Protein AF-A0A969WK89-F1 (afdb_monomer_lite)

Structure (mmCIF, N/CA/C/O backbone):
data_AF-A0A969WK89-F1
#
_entry.id   AF-A0A969WK89-F1
#
loop_
_atom_site.group_PDB
_atom_site.id
_atom_site.type_symbol
_atom_site.label_atom_id
_atom_site.label_alt_id
_atom_site.label_comp_id
_atom_site.label_asym_id
_atom_site.label_entity_id
_atom_site.label_seq_id
_atom_site.pdbx_PDB_ins_code
_atom_site.Cartn_x
_atom_site.Cartn_y
_atom_site.Cartn_z
_atom_site.occupancy
_atom_site.B_iso_or_equiv
_atom_site.auth_seq_id
_atom_site.auth_comp_id
_atom_site.auth_asym_id
_atom_site.auth_atom_id
_atom_site.pdbx_PDB_model_num
ATOM 1 N N . MET A 1 1 ? 20.606 -11.365 -19.110 1.00 48.84 1 MET A N 1
ATOM 2 C CA . MET A 1 1 ? 21.614 -10.675 -19.959 1.00 48.84 1 MET A CA 1
ATOM 3 C C . MET A 1 1 ? 21.303 -10.762 -21.457 1.00 48.84 1 MET A C 1
ATOM 5 O O . MET A 1 1 ? 21.343 -9.721 -22.098 1.00 48.84 1 MET A O 1
ATOM 9 N N . LYS A 1 2 ? 20.949 -11.931 -22.025 1.00 47.53 2 LYS A N 1
ATOM 10 C CA . LYS A 1 2 ? 20.562 -12.050 -23.451 1.00 47.53 2 LYS A CA 1
ATOM 11 C C . LYS A 1 2 ? 19.345 -11.192 -23.835 1.00 47.53 2 LYS A C 1
ATOM 13 O O . LYS A 1 2 ? 19.382 -10.550 -24.878 1.00 47.53 2 LYS A O 1
ATOM 18 N N . ASP A 1 3 ? 18.333 -11.098 -22.974 1.00 57.31 3 ASP A N 1
ATOM 19 C CA . ASP A 1 3 ? 17.113 -10.329 -23.280 1.00 57.31 3 ASP A CA 1
ATOM 20 C C . ASP A 1 3 ? 17.363 -8.819 -23.354 1.00 57.31 3 ASP A C 1
ATOM 22 O O . ASP A 1 3 ? 16.823 -8.142 -24.222 1.00 57.31 3 ASP A O 1
ATOM 26 N N . ILE A 1 4 ? 18.266 -8.304 -22.513 1.00 57.91 4 ILE A N 1
ATOM 27 C CA . ILE A 1 4 ? 18.659 -6.887 -22.493 1.00 57.91 4 ILE A CA 1
ATOM 28 C C . ILE A 1 4 ? 19.420 -6.524 -23.773 1.00 57.91 4 ILE A C 1
ATOM 30 O O . ILE A 1 4 ? 19.164 -5.480 -24.366 1.00 57.91 4 ILE A O 1
ATOM 34 N N . LEU A 1 5 ? 20.311 -7.406 -24.242 1.00 58.19 5 LEU A N 1
ATOM 35 C CA . LEU A 1 5 ? 21.062 -7.196 -25.482 1.00 58.19 5 LEU A CA 1
ATOM 36 C C . LEU A 1 5 ? 20.138 -7.170 -26.709 1.00 58.19 5 LEU A C 1
ATOM 38 O O . LEU A 1 5 ? 20.287 -6.312 -27.577 1.00 58.19 5 LEU A O 1
ATOM 42 N N . VAL A 1 6 ? 19.164 -8.083 -26.770 1.00 69.88 6 VAL A N 1
ATOM 43 C CA . VAL A 1 6 ? 18.174 -8.135 -27.859 1.00 69.88 6 VAL A CA 1
ATOM 44 C C . VAL A 1 6 ? 17.260 -6.906 -27.832 1.00 69.88 6 VAL A C 1
ATOM 46 O O . VAL A 1 6 ? 16.946 -6.353 -28.888 1.00 69.88 6 VAL A O 1
ATOM 49 N N . LEU A 1 7 ? 16.860 -6.448 -26.643 1.00 63.06 7 LEU A N 1
ATOM 50 C CA . LEU A 1 7 ? 16.048 -5.242 -26.480 1.00 63.06 7 LEU A CA 1
ATOM 51 C C . LEU A 1 7 ? 16.819 -3.982 -26.904 1.00 63.06 7 LEU A C 1
ATOM 53 O O . LEU A 1 7 ? 16.286 -3.156 -27.644 1.00 63.06 7 LEU A O 1
ATOM 57 N N . PHE A 1 8 ? 18.091 -3.879 -26.511 1.00 64.44 8 PHE A N 1
ATOM 58 C CA . PHE A 1 8 ? 18.986 -2.797 -26.919 1.00 64.44 8 PHE A CA 1
ATOM 59 C C . PHE A 1 8 ? 19.162 -2.756 -28.442 1.00 64.44 8 PHE A C 1
ATOM 61 O O . PHE A 1 8 ? 19.025 -1.694 -29.045 1.00 64.44 8 PHE A O 1
ATOM 68 N N . LEU A 1 9 ? 19.368 -3.912 -29.087 1.00 73.62 9 LEU A N 1
ATOM 69 C CA . LEU A 1 9 ? 19.487 -3.989 -30.546 1.00 73.62 9 LEU A CA 1
ATOM 70 C C . LEU A 1 9 ? 18.224 -3.487 -31.262 1.00 73.62 9 LEU A C 1
ATOM 72 O O . LEU A 1 9 ? 18.328 -2.764 -32.250 1.00 73.62 9 LEU A O 1
ATOM 76 N N . LYS A 1 10 ? 17.032 -3.836 -30.756 1.00 72.31 10 LYS A N 1
ATOM 77 C CA . LYS A 1 10 ? 15.752 -3.370 -31.317 1.00 72.31 10 LYS A CA 1
ATOM 78 C C . LYS A 1 10 ? 15.566 -1.859 -31.153 1.00 72.31 10 LYS A C 1
ATOM 80 O O . LYS A 1 10 ? 15.100 -1.208 -32.084 1.00 72.31 10 LYS A O 1
ATOM 85 N N . LEU A 1 11 ? 15.964 -1.303 -30.007 1.00 67.19 11 LEU A N 1
ATOM 86 C CA . LEU A 1 11 ? 15.931 0.139 -29.733 1.00 67.19 11 LEU A CA 1
ATOM 87 C C . LEU A 1 11 ? 16.876 0.920 -30.653 1.00 67.19 11 LEU A C 1
ATOM 89 O O . LEU A 1 11 ? 16.467 1.915 -31.249 1.00 67.19 11 LEU A O 1
ATOM 93 N N . VAL A 1 12 ? 18.110 0.439 -30.826 1.00 72.94 12 VAL A N 1
ATOM 94 C CA . VAL A 1 12 ? 19.096 1.059 -31.726 1.00 72.94 12 VAL A CA 1
ATOM 95 C C . VAL A 1 12 ? 18.647 0.965 -33.186 1.00 72.94 12 VAL A C 1
ATOM 97 O O . VAL A 1 12 ? 18.733 1.952 -33.916 1.00 72.94 12 VAL A O 1
ATOM 100 N N . ALA A 1 13 ? 18.110 -0.184 -33.609 1.00 74.69 13 ALA A N 1
ATOM 101 C CA . ALA A 1 13 ? 17.568 -0.354 -34.956 1.00 74.69 13 ALA A CA 1
ATOM 102 C C . ALA A 1 13 ? 16.367 0.574 -35.213 1.00 74.69 13 ALA A C 1
ATOM 104 O O . ALA A 1 13 ? 16.309 1.226 -36.254 1.00 74.69 13 ALA A O 1
ATOM 105 N N . GLY A 1 14 ? 15.445 0.693 -34.251 1.00 76.50 14 GLY A N 1
ATOM 106 C CA . GLY A 1 14 ? 14.306 1.611 -34.339 1.00 76.50 14 GLY A CA 1
ATOM 107 C C . GLY A 1 14 ? 14.732 3.079 -34.413 1.00 76.50 14 GLY A C 1
ATOM 108 O O . GLY A 1 14 ? 14.191 3.839 -35.215 1.00 76.50 14 GLY A O 1
ATOM 109 N N . TRP A 1 15 ? 15.749 3.468 -33.639 1.00 73.62 15 TRP A N 1
ATOM 110 C CA . TRP A 1 15 ? 16.320 4.813 -33.697 1.00 73.62 15 TRP A CA 1
ATOM 111 C C . TRP A 1 15 ? 16.970 5.113 -35.053 1.00 73.62 15 TRP A C 1
ATOM 113 O O . TRP A 1 15 ? 16.708 6.167 -35.633 1.00 73.62 15 TRP A O 1
ATOM 123 N N . LEU A 1 16 ? 17.758 4.183 -35.600 1.00 73.69 16 LEU A N 1
ATOM 124 C CA . LEU A 1 16 ? 18.369 4.328 -36.927 1.00 73.69 16 LEU A CA 1
ATOM 125 C C . LEU A 1 16 ? 17.314 4.543 -38.017 1.00 73.69 16 LEU A C 1
ATOM 127 O O . LEU A 1 16 ? 17.444 5.469 -38.816 1.00 73.69 16 LEU A O 1
ATOM 131 N N . VAL A 1 17 ? 16.236 3.753 -38.007 1.00 78.69 17 VAL A N 1
ATOM 132 C CA . VAL A 1 17 ? 15.130 3.903 -38.967 1.00 78.69 17 VAL A CA 1
ATOM 133 C C . VAL A 1 17 ? 14.457 5.269 -38.824 1.00 78.69 17 VAL A C 1
ATOM 135 O O . VAL A 1 17 ? 14.256 5.951 -39.828 1.00 78.69 17 VAL A O 1
ATOM 138 N N . LEU A 1 18 ? 14.162 5.709 -37.596 1.00 72.38 18 LEU A N 1
ATOM 139 C CA . LEU A 1 18 ? 13.546 7.018 -37.355 1.00 72.38 18 LEU A CA 1
ATOM 140 C C . LEU A 1 18 ? 14.438 8.160 -37.865 1.00 72.38 18 LEU A C 1
ATOM 142 O O . LEU A 1 18 ? 13.951 9.101 -38.485 1.00 72.38 18 LEU A O 1
ATOM 146 N N . THR A 1 19 ? 15.748 8.057 -37.645 1.00 69.06 19 THR A N 1
ATOM 147 C CA . THR A 1 19 ? 16.718 9.085 -38.043 1.00 69.06 19 THR A CA 1
ATOM 148 C C . THR A 1 19 ? 16.828 9.178 -39.565 1.00 69.06 19 THR A C 1
ATOM 150 O O . THR A 1 19 ? 16.866 10.281 -40.106 1.00 69.06 19 THR A O 1
ATOM 153 N N . ILE A 1 20 ? 16.789 8.037 -40.263 1.00 72.00 20 ILE A N 1
ATOM 154 C CA . ILE A 1 20 ? 16.762 7.976 -41.732 1.00 72.00 20 ILE A CA 1
ATOM 155 C C . ILE A 1 20 ? 15.463 8.582 -42.279 1.00 72.00 20 ILE A C 1
ATOM 157 O O . ILE A 1 20 ? 15.514 9.395 -43.196 1.00 72.00 20 ILE A O 1
ATOM 161 N N . VAL A 1 21 ? 14.303 8.251 -41.701 1.00 72.81 21 VAL A N 1
ATOM 162 C CA . VAL A 1 21 ? 13.009 8.829 -42.116 1.00 72.81 21 VAL A CA 1
ATOM 163 C C . VAL A 1 21 ? 12.993 10.347 -41.914 1.00 72.81 21 VAL A C 1
ATOM 165 O O . VAL A 1 21 ? 12.569 11.082 -42.803 1.00 72.81 21 VAL A O 1
ATOM 168 N N . PHE A 1 22 ? 13.500 10.833 -40.779 1.00 67.62 22 PHE A N 1
ATOM 169 C CA . PHE A 1 22 ? 13.615 12.269 -40.533 1.00 67.62 22 PHE A CA 1
ATOM 170 C C . PHE A 1 22 ? 14.590 12.948 -41.502 1.00 67.62 22 PHE A C 1
ATOM 172 O O . PHE A 1 22 ? 14.256 14.004 -42.027 1.00 67.62 22 PHE A O 1
ATOM 179 N N . ALA A 1 23 ? 15.750 12.353 -41.790 1.00 67.62 23 ALA A N 1
ATOM 180 C CA . ALA A 1 23 ? 16.684 12.898 -42.777 1.00 67.62 23 ALA A CA 1
ATOM 181 C C . ALA A 1 23 ? 16.030 13.006 -44.167 1.00 67.62 23 ALA A C 1
ATOM 183 O O . ALA A 1 23 ? 16.033 14.080 -44.761 1.00 67.62 23 ALA A O 1
ATOM 184 N N . LEU A 1 24 ? 15.352 11.947 -44.623 1.00 69.19 24 LEU A N 1
ATOM 185 C CA . LEU A 1 24 ? 14.690 11.905 -45.933 1.00 69.19 24 LEU A CA 1
ATOM 186 C C . LEU A 1 24 ? 13.547 12.922 -46.087 1.00 69.19 24 LEU A C 1
ATOM 188 O O . LEU A 1 24 ? 13.320 13.417 -47.188 1.00 69.19 24 LEU A O 1
ATOM 192 N N . ILE A 1 25 ? 12.817 13.230 -45.010 1.00 65.88 25 ILE A N 1
ATOM 193 C CA . ILE A 1 25 ? 11.686 14.173 -45.049 1.00 65.88 25 ILE A CA 1
ATOM 194 C C . ILE A 1 25 ? 12.153 15.622 -44.843 1.00 65.88 25 ILE A C 1
ATOM 196 O O . ILE A 1 25 ? 11.640 16.534 -45.492 1.00 65.88 25 ILE A O 1
ATOM 200 N N . PHE A 1 26 ? 13.109 15.858 -43.940 1.00 57.97 26 PHE A N 1
ATOM 201 C CA . PHE A 1 26 ? 13.457 17.210 -43.493 1.00 57.97 26 PHE A CA 1
ATOM 202 C C . PHE A 1 26 ? 14.657 17.832 -44.217 1.00 57.97 26 PHE A C 1
ATOM 204 O O . PHE A 1 26 ? 14.679 19.060 -44.337 1.00 57.97 26 PHE A O 1
ATOM 211 N N . GLU A 1 27 ? 15.609 17.047 -44.740 1.00 55.00 27 GLU A N 1
ATOM 212 C CA . GLU A 1 27 ? 16.721 17.595 -45.540 1.00 55.00 27 GLU A CA 1
ATOM 213 C C . GLU A 1 27 ? 16.246 18.340 -46.799 1.00 55.00 27 GLU A C 1
ATOM 215 O O . GLU A 1 27 ? 16.686 19.475 -46.997 1.00 55.00 27 GLU A O 1
ATOM 220 N N . PRO A 1 28 ? 15.332 17.797 -47.633 1.00 58.22 28 PRO A N 1
ATOM 221 C CA . PRO A 1 28 ? 14.951 18.484 -48.864 1.00 58.22 28 PRO A CA 1
ATOM 222 C C . PRO A 1 28 ? 13.960 19.637 -48.645 1.00 58.22 28 PRO A C 1
ATOM 224 O O . PRO A 1 28 ? 13.899 20.540 -49.476 1.00 58.22 28 PRO A O 1
ATOM 227 N N . VAL A 1 29 ? 13.180 19.628 -47.556 1.00 58.94 29 VAL A N 1
ATOM 228 C CA . VAL A 1 29 ? 12.044 20.557 -47.378 1.00 58.94 29 VAL A CA 1
ATOM 229 C C . VAL A 1 29 ? 12.367 21.735 -46.456 1.00 58.94 29 VAL A C 1
ATOM 231 O O . VAL A 1 29 ? 11.895 22.841 -46.701 1.00 58.94 29 VAL A O 1
ATOM 234 N N . TRP A 1 30 ? 13.169 21.530 -45.407 1.00 56.44 30 TRP A N 1
ATOM 235 C CA . TRP A 1 30 ? 13.327 22.523 -44.334 1.00 56.44 30 TRP A CA 1
ATOM 236 C C . TRP A 1 30 ? 14.762 23.038 -44.154 1.00 56.44 30 TRP A C 1
ATOM 238 O O . TRP A 1 30 ? 14.983 23.880 -43.286 1.00 56.44 30 TRP A O 1
ATOM 248 N N . GLN A 1 31 ? 15.731 22.552 -44.949 1.00 61.88 31 GLN A N 1
ATOM 249 C CA . GLN A 1 31 ? 17.163 22.895 -44.834 1.00 61.88 31 GLN A CA 1
ATOM 250 C C . GLN A 1 31 ? 17.703 22.766 -43.398 1.00 61.88 31 GLN A C 1
ATOM 252 O O . GLN A 1 31 ? 18.584 23.511 -42.967 1.00 61.88 31 GLN A O 1
ATOM 257 N N . VAL A 1 32 ? 17.154 21.828 -42.623 1.00 60.22 32 VAL A N 1
ATOM 258 C CA . VAL A 1 32 ? 17.585 21.617 -41.243 1.00 60.22 32 VAL A CA 1
ATOM 259 C C . VAL A 1 32 ? 18.981 20.993 -41.283 1.00 60.22 32 VAL A C 1
ATOM 261 O O . VAL A 1 32 ? 19.148 19.938 -41.897 1.00 60.22 32 VAL A O 1
ATOM 264 N N . PRO A 1 33 ? 19.999 21.604 -40.650 1.00 65.00 33 PRO A N 1
ATOM 265 C CA . PRO A 1 33 ? 21.335 21.030 -40.627 1.00 65.00 33 PRO A CA 1
ATOM 266 C C . PRO A 1 33 ? 21.292 19.653 -39.962 1.00 65.00 33 PRO A C 1
ATOM 268 O O . PRO A 1 33 ? 20.691 19.493 -38.899 1.00 65.00 33 PRO A O 1
ATOM 271 N N . VAL A 1 34 ? 21.973 18.673 -40.560 1.00 63.78 34 VAL A N 1
ATOM 272 C CA . VAL A 1 34 ? 21.982 17.255 -40.140 1.00 63.78 34 VAL A CA 1
ATOM 273 C C . VAL A 1 34 ? 22.242 17.086 -38.635 1.00 63.78 34 VAL A C 1
ATOM 275 O O . VAL A 1 34 ? 21.645 16.231 -37.980 1.00 63.78 34 VAL A O 1
ATOM 278 N N . GLY A 1 35 ? 23.068 17.964 -38.053 1.00 61.69 35 GLY A N 1
ATOM 279 C CA . GLY A 1 35 ? 23.333 18.004 -36.613 1.00 61.69 35 GLY A CA 1
ATOM 280 C C . GLY A 1 35 ? 22.093 18.269 -35.746 1.00 61.69 35 GLY A C 1
ATOM 281 O O . GLY A 1 35 ? 21.948 17.652 -34.695 1.00 61.69 35 GLY A O 1
ATOM 282 N N . ALA A 1 36 ? 21.162 19.124 -36.179 1.00 64.69 36 ALA A N 1
ATOM 283 C CA . ALA A 1 36 ? 19.923 19.397 -35.446 1.00 64.69 36 ALA A CA 1
ATOM 284 C C . ALA A 1 36 ? 18.944 18.211 -35.510 1.00 64.69 36 ALA A C 1
ATOM 286 O O . ALA A 1 36 ? 18.321 17.872 -34.502 1.00 64.69 36 ALA A O 1
ATOM 287 N N . THR A 1 37 ? 18.872 17.520 -36.651 1.00 64.56 37 THR A N 1
ATOM 288 C CA . THR A 1 37 ? 18.065 16.300 -36.824 1.00 64.56 37 THR A CA 1
ATOM 289 C C . THR A 1 37 ? 18.563 15.167 -35.921 1.00 64.56 37 THR A C 1
ATOM 291 O O . THR A 1 37 ? 17.769 14.524 -35.230 1.00 64.56 37 THR A O 1
ATOM 294 N N . LEU A 1 38 ? 19.886 14.984 -35.840 1.00 64.94 38 LEU A N 1
ATOM 295 C CA . LEU A 1 38 ? 20.531 14.033 -34.927 1.00 64.94 38 LEU A CA 1
ATOM 296 C C . LEU A 1 38 ? 20.256 14.352 -33.453 1.00 64.94 38 LEU A C 1
ATOM 298 O O . LEU A 1 38 ? 19.990 13.440 -32.671 1.00 64.94 38 LEU A O 1
ATOM 302 N N . LEU A 1 39 ? 20.274 15.631 -33.064 1.00 69.44 39 LEU A N 1
ATOM 303 C CA . LEU A 1 39 ? 19.990 16.045 -31.686 1.00 69.44 39 LEU A CA 1
ATOM 304 C C . LEU A 1 39 ? 18.532 15.783 -31.286 1.00 69.44 39 LEU A C 1
ATOM 306 O O . LEU A 1 39 ? 18.278 15.316 -30.173 1.00 69.44 39 LEU A O 1
ATOM 310 N N . ILE A 1 40 ? 17.572 16.038 -32.181 1.00 69.19 40 ILE A N 1
ATOM 311 C CA . ILE A 1 40 ? 16.147 15.773 -31.921 1.00 69.19 40 ILE A CA 1
ATOM 312 C C . ILE A 1 40 ? 15.900 14.265 -31.810 1.00 69.19 40 ILE A C 1
ATOM 314 O O . ILE A 1 40 ? 15.313 13.812 -30.822 1.00 69.19 40 ILE A O 1
ATOM 318 N N . ALA A 1 41 ? 16.405 13.477 -32.764 1.00 66.50 41 ALA A N 1
ATOM 319 C CA . ALA A 1 41 ? 16.288 12.021 -32.730 1.00 66.50 41 ALA A CA 1
ATOM 320 C C . ALA A 1 41 ? 16.985 11.425 -31.493 1.00 66.50 41 ALA A C 1
ATOM 322 O O . ALA A 1 41 ? 16.443 10.535 -30.836 1.00 66.50 41 ALA A O 1
ATOM 323 N N . GLY A 1 42 ? 18.165 11.939 -31.135 1.00 67.31 42 GLY A N 1
ATOM 324 C CA . GLY A 1 42 ? 18.913 11.538 -29.943 1.00 67.31 42 GLY A CA 1
ATOM 325 C C . GLY A 1 42 ? 18.172 11.850 -28.640 1.00 67.31 42 GLY A C 1
ATOM 326 O O . GLY A 1 42 ? 18.122 11.004 -27.750 1.00 67.31 42 GLY A O 1
ATOM 327 N N . ARG A 1 43 ? 17.520 13.017 -28.534 1.00 69.56 43 ARG A N 1
ATOM 328 C CA . ARG A 1 43 ? 16.711 13.385 -27.357 1.00 69.56 43 ARG A CA 1
ATOM 329 C C . ARG A 1 43 ? 15.492 12.477 -27.186 1.00 69.56 43 ARG A C 1
ATOM 331 O O . ARG A 1 43 ? 15.161 12.117 -26.056 1.00 69.56 43 ARG A O 1
ATOM 338 N N . PHE A 1 44 ? 14.843 12.089 -28.282 1.00 65.56 44 PHE A N 1
A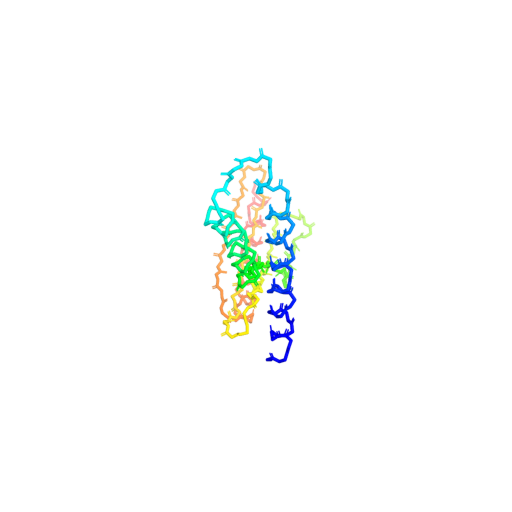TOM 339 C CA . PHE A 1 44 ? 13.731 11.135 -28.245 1.00 65.56 44 PHE A CA 1
ATOM 340 C C . PHE A 1 44 ? 14.187 9.727 -27.851 1.00 65.56 44 PHE A C 1
ATOM 342 O O . PHE A 1 44 ? 13.562 9.115 -26.986 1.00 65.56 44 PHE A O 1
ATOM 349 N N . ALA A 1 45 ? 15.299 9.236 -28.405 1.00 65.19 45 ALA A N 1
ATOM 350 C CA . ALA A 1 45 ? 15.863 7.949 -27.999 1.00 65.19 45 ALA A CA 1
ATOM 351 C C . ALA A 1 45 ? 16.307 7.942 -26.537 1.00 65.19 45 ALA A C 1
ATOM 353 O O . ALA A 1 45 ? 15.996 6.996 -25.822 1.00 65.19 45 ALA A O 1
ATOM 354 N N . LEU A 1 46 ? 16.967 9.002 -26.066 1.00 69.12 46 LEU A N 1
ATOM 355 C CA . LEU A 1 46 ? 17.373 9.115 -24.666 1.00 69.12 46 LEU A CA 1
ATOM 356 C C . LEU A 1 46 ? 16.158 9.089 -23.733 1.00 69.12 46 LEU A C 1
ATOM 358 O O . LEU A 1 46 ? 16.188 8.404 -22.716 1.00 69.12 46 LEU A O 1
ATOM 362 N N . ARG A 1 47 ? 15.075 9.789 -24.090 1.00 65.88 47 ARG A N 1
ATOM 363 C CA . ARG A 1 47 ? 13.827 9.764 -23.318 1.00 65.88 47 ARG A CA 1
ATOM 364 C C . ARG A 1 47 ? 13.208 8.368 -23.271 1.00 65.88 47 ARG A C 1
ATOM 366 O O . ARG A 1 47 ? 12.843 7.927 -22.189 1.00 65.88 47 ARG A O 1
ATOM 373 N N . LEU A 1 48 ? 13.132 7.672 -24.406 1.00 63.06 48 LEU A N 1
ATOM 374 C CA . LEU A 1 48 ? 12.627 6.298 -24.457 1.00 63.06 48 LEU A CA 1
ATOM 375 C C . LEU A 1 48 ? 13.499 5.365 -23.611 1.00 63.06 48 LEU A C 1
ATOM 377 O O . LEU A 1 48 ? 12.979 4.632 -22.780 1.00 63.06 48 LEU A O 1
ATOM 381 N N . VAL A 1 49 ? 14.824 5.436 -23.753 1.00 64.12 49 VAL A N 1
ATOM 382 C CA . VAL A 1 49 ? 15.762 4.638 -22.949 1.00 64.12 49 VAL A CA 1
ATOM 383 C C . VAL A 1 49 ? 15.583 4.923 -21.458 1.00 64.12 49 VAL A C 1
ATOM 385 O O . VAL A 1 49 ? 15.527 3.974 -20.686 1.00 64.12 49 VAL A O 1
ATOM 388 N N . LEU A 1 50 ? 15.433 6.185 -21.045 1.00 63.59 50 LEU A N 1
ATOM 389 C CA . LEU A 1 50 ? 15.182 6.549 -19.646 1.00 63.59 50 LEU A CA 1
ATOM 390 C C . LEU A 1 50 ? 13.830 6.035 -19.131 1.00 63.59 50 LEU A C 1
ATOM 392 O O . LEU A 1 50 ? 13.770 5.545 -18.010 1.00 63.59 50 LEU A O 1
ATOM 396 N N . GLU A 1 51 ? 12.763 6.107 -19.929 1.00 58.09 51 GLU A N 1
ATOM 397 C CA . GLU A 1 51 ? 11.443 5.566 -19.563 1.00 58.09 51 GLU A CA 1
ATOM 398 C C . GLU A 1 51 ? 11.447 4.025 -19.477 1.00 58.09 51 GLU A C 1
ATOM 400 O O . GLU A 1 51 ? 10.732 3.461 -18.653 1.00 58.09 51 GLU A O 1
ATOM 405 N N . PHE A 1 52 ? 12.284 3.338 -20.264 1.00 56.94 52 PHE A N 1
ATOM 406 C CA . PHE A 1 52 ? 12.452 1.879 -20.197 1.00 56.94 52 PHE A CA 1
ATOM 407 C C . PHE A 1 52 ? 13.405 1.416 -19.082 1.00 56.94 52 PHE A C 1
ATOM 409 O O . PHE A 1 52 ? 13.173 0.367 -18.484 1.00 56.94 52 PHE A O 1
ATOM 416 N N . TYR A 1 53 ? 14.481 2.161 -18.807 1.00 56.88 53 TYR A N 1
ATOM 417 C CA . TYR A 1 53 ? 15.446 1.837 -17.745 1.00 56.88 53 TYR A CA 1
ATOM 418 C C . TYR A 1 53 ? 14.967 2.221 -16.355 1.00 56.88 53 TYR A C 1
ATOM 420 O O . TYR A 1 53 ? 15.469 1.683 -15.371 1.00 56.88 53 TYR A O 1
ATOM 428 N N . ASN A 1 54 ? 14.016 3.145 -16.276 1.00 50.84 54 ASN A N 1
ATOM 429 C CA . ASN A 1 54 ? 13.359 3.517 -15.044 1.00 50.84 54 ASN A CA 1
ATOM 430 C C . ASN A 1 54 ? 11.932 2.965 -15.115 1.00 50.84 54 ASN A C 1
ATOM 432 O O . ASN A 1 54 ? 10.997 3.743 -15.337 1.00 50.84 54 ASN A O 1
ATOM 436 N N . PRO A 1 55 ? 11.740 1.626 -15.004 1.00 52.41 55 PRO A N 1
ATOM 437 C CA . PRO A 1 55 ? 10.399 1.100 -14.840 1.00 52.41 55 PRO A CA 1
ATOM 438 C C . PRO A 1 55 ? 9.818 1.874 -13.669 1.00 52.41 55 PRO A C 1
ATOM 440 O O . PRO A 1 55 ? 10.435 1.936 -12.603 1.00 52.41 55 PRO A O 1
ATOM 443 N N . LYS A 1 56 ? 8.687 2.548 -13.884 1.00 51.34 56 LYS A N 1
ATOM 444 C CA . LYS A 1 56 ? 7.928 3.100 -12.770 1.00 51.34 56 LYS A CA 1
ATOM 445 C C . LYS A 1 56 ? 7.737 1.928 -11.821 1.00 51.34 56 LYS A C 1
ATOM 447 O O . LYS A 1 56 ? 7.063 0.963 -12.165 1.00 51.34 56 LYS A O 1
ATOM 452 N N . LEU A 1 57 ? 8.459 1.955 -10.705 1.00 51.38 57 LEU A N 1
ATOM 453 C CA . LEU A 1 57 ? 8.313 0.984 -9.641 1.00 51.38 57 LEU A CA 1
ATOM 454 C C . LEU A 1 57 ? 6.931 1.269 -9.079 1.00 51.38 57 LEU A C 1
ATOM 456 O O . LEU A 1 57 ? 6.776 2.129 -8.209 1.00 51.38 57 LEU A O 1
ATOM 460 N N . ASP A 1 58 ? 5.927 0.634 -9.679 1.00 53.56 58 ASP A N 1
ATOM 461 C CA . ASP A 1 58 ? 4.547 0.734 -9.251 1.00 53.56 58 ASP A CA 1
ATOM 462 C C . ASP A 1 58 ? 4.519 0.201 -7.828 1.00 53.56 58 ASP A C 1
ATOM 464 O O . ASP A 1 58 ? 4.602 -0.996 -7.560 1.00 53.56 58 ASP A O 1
ATOM 468 N N . THR A 1 59 ? 4.518 1.143 -6.893 1.00 59.38 59 THR A N 1
ATOM 469 C CA . THR A 1 59 ? 4.340 0.857 -5.484 1.00 59.38 59 THR A CA 1
ATOM 470 C C . THR A 1 59 ? 2.880 0.486 -5.329 1.00 59.38 59 THR A C 1
ATOM 472 O O . THR A 1 59 ? 2.016 1.355 -5.207 1.00 59.38 59 THR A O 1
ATOM 475 N N . THR A 1 60 ? 2.595 -0.808 -5.397 1.00 64.62 60 THR A N 1
ATOM 476 C CA . THR A 1 60 ? 1.253 -1.324 -5.165 1.00 64.62 60 THR A CA 1
ATOM 477 C C . THR A 1 60 ? 1.110 -1.682 -3.694 1.00 64.62 60 THR A C 1
ATOM 479 O O . THR A 1 60 ? 1.915 -2.434 -3.134 1.00 64.62 60 THR A O 1
ATOM 482 N N . TRP A 1 61 ? 0.079 -1.123 -3.067 1.00 72.44 61 TRP A N 1
ATOM 483 C CA . TRP A 1 61 ? -0.351 -1.485 -1.723 1.00 72.44 61 TRP A CA 1
ATOM 484 C C . TRP A 1 61 ? -1.385 -2.599 -1.833 1.00 72.44 61 TRP A C 1
ATOM 486 O O . TRP A 1 61 ? -2.418 -2.426 -2.477 1.00 72.44 61 TRP A O 1
ATOM 496 N N . GLU A 1 62 ? -1.101 -3.745 -1.226 1.00 79.31 62 GLU A N 1
ATOM 497 C CA . GLU A 1 62 ? -2.020 -4.883 -1.187 1.00 79.31 62 GLU A CA 1
ATOM 498 C C . GLU A 1 62 ? -2.541 -5.073 0.234 1.00 79.31 62 GLU A C 1
ATOM 500 O O . GLU A 1 62 ? -1.755 -5.169 1.176 1.00 79.31 62 GLU A O 1
ATOM 505 N N . THR A 1 63 ? -3.858 -5.161 0.415 1.00 83.44 63 THR A N 1
ATOM 506 C CA . THR A 1 63 ? -4.433 -5.524 1.715 1.00 83.44 63 THR A CA 1
ATOM 507 C C . THR A 1 63 ? -4.192 -7.009 1.983 1.00 83.44 63 THR A C 1
ATOM 509 O O . THR A 1 63 ? -4.664 -7.859 1.232 1.00 83.44 63 THR A O 1
ATOM 512 N N . VAL A 1 64 ? -3.464 -7.321 3.055 1.00 82.88 64 VAL A N 1
ATOM 513 C CA . VAL A 1 64 ? -3.133 -8.699 3.460 1.00 82.88 64 VAL A CA 1
ATOM 514 C C . VAL A 1 64 ? -4.137 -9.226 4.480 1.00 82.88 64 VAL A C 1
ATOM 516 O O . VAL A 1 64 ? -4.575 -10.368 4.383 1.00 82.88 64 VAL A O 1
ATOM 519 N N . THR A 1 65 ? -4.542 -8.372 5.420 1.00 84.50 65 THR A N 1
ATOM 520 C CA . THR A 1 65 ? -5.472 -8.730 6.495 1.00 84.50 65 THR A CA 1
ATOM 521 C C . THR A 1 65 ? -6.489 -7.615 6.669 1.00 84.50 65 THR A C 1
ATOM 523 O O . THR A 1 65 ? -6.132 -6.437 6.626 1.00 84.50 65 THR A O 1
ATOM 526 N N . ALA A 1 66 ? -7.753 -7.976 6.881 1.00 84.00 66 ALA A N 1
ATOM 527 C CA . ALA A 1 66 ? -8.818 -7.034 7.192 1.00 84.00 66 ALA A CA 1
ATOM 528 C C . ALA A 1 66 ? -9.697 -7.584 8.320 1.00 84.00 66 ALA A C 1
ATOM 530 O O . ALA A 1 66 ? -10.182 -8.710 8.246 1.00 84.00 66 ALA A O 1
ATOM 531 N N . LEU A 1 67 ? -9.913 -6.765 9.344 1.00 82.81 67 LEU A N 1
ATOM 532 C CA . LEU A 1 67 ? -10.863 -6.979 10.425 1.00 82.81 67 LEU A CA 1
ATOM 533 C C . LEU A 1 67 ? -11.967 -5.934 10.287 1.00 82.81 67 LEU A C 1
ATOM 535 O O . LEU A 1 67 ? -11.691 -4.744 10.124 1.00 82.81 67 LEU A O 1
ATOM 539 N N . LYS A 1 68 ? -13.222 -6.368 10.331 1.00 81.38 68 LYS A N 1
ATOM 540 C CA . LYS A 1 68 ? -14.376 -5.472 10.274 1.00 81.38 68 LYS A CA 1
ATOM 541 C C . LYS A 1 68 ? -15.345 -5.805 11.392 1.00 81.38 68 LYS A C 1
ATOM 543 O O . LYS A 1 68 ? -15.599 -6.978 11.664 1.00 81.38 68 LYS A O 1
ATOM 548 N N . CYS A 1 69 ? -15.879 -4.762 12.012 1.00 76.81 69 CYS A N 1
ATOM 549 C CA . CYS A 1 69 ? -16.976 -4.875 12.957 1.00 76.81 69 CYS A CA 1
ATOM 550 C C . CYS A 1 69 ? -18.285 -5.127 12.183 1.00 76.81 69 CYS A C 1
ATOM 552 O O . CYS A 1 69 ? -18.429 -4.567 11.094 1.00 76.81 69 CYS A O 1
ATOM 554 N N . PRO A 1 70 ? -19.245 -5.908 12.716 1.00 71.81 70 PRO A N 1
ATOM 555 C CA . PRO A 1 70 ? -20.551 -6.123 12.083 1.00 71.81 70 PRO A CA 1
ATOM 556 C C . PRO A 1 70 ? -21.299 -4.830 11.734 1.00 71.81 70 PRO A C 1
ATOM 558 O O . PRO A 1 70 ? -21.994 -4.783 10.725 1.00 71.81 70 PRO A O 1
ATOM 561 N N . ASP A 1 71 ? -21.099 -3.779 12.531 1.00 74.81 71 ASP A N 1
ATOM 562 C CA . ASP A 1 71 ? -21.771 -2.488 12.359 1.00 74.81 71 ASP A CA 1
ATOM 563 C C . ASP A 1 71 ? -20.999 -1.517 11.442 1.00 74.81 71 ASP A C 1
ATOM 565 O O . ASP A 1 71 ? -21.362 -0.350 11.329 1.00 74.81 71 ASP A O 1
ATOM 569 N N . ASP A 1 72 ? -19.890 -1.955 10.824 1.00 71.06 72 ASP A N 1
ATOM 570 C CA . ASP A 1 72 ? -18.979 -1.151 9.980 1.00 71.06 72 ASP A CA 1
ATOM 571 C C . ASP A 1 72 ? -18.405 0.128 10.648 1.00 71.06 72 ASP A C 1
ATOM 573 O O . ASP A 1 72 ? -17.703 0.929 10.019 1.00 71.06 72 ASP A O 1
ATOM 577 N N . VAL A 1 73 ? -18.623 0.302 11.957 1.00 79.88 73 VAL A N 1
ATOM 578 C CA . VAL A 1 73 ? -18.130 1.444 12.744 1.00 79.88 73 VAL A CA 1
ATOM 579 C C . VAL A 1 73 ? -16.621 1.368 12.972 1.00 79.88 73 VAL A C 1
ATOM 581 O O . VAL A 1 73 ? -15.934 2.390 12.942 1.00 79.88 73 VAL A O 1
ATOM 584 N N . VAL A 1 74 ? -16.080 0.163 13.173 1.00 81.31 74 VAL A N 1
ATOM 585 C CA . VAL A 1 74 ? -14.647 -0.079 13.398 1.00 81.31 74 VAL A CA 1
ATOM 586 C C . VAL A 1 74 ? -14.105 -1.006 12.317 1.00 81.31 74 VAL A C 1
ATOM 588 O O . VAL A 1 74 ? -14.654 -2.075 12.057 1.00 81.31 74 VAL A O 1
ATOM 591 N N . SER A 1 75 ? -12.994 -0.610 11.703 1.00 86.56 75 SER A N 1
ATOM 592 C CA . SER A 1 75 ? -12.298 -1.397 10.685 1.00 86.56 75 SER A CA 1
ATOM 593 C C . SER A 1 75 ? -10.794 -1.379 10.933 1.00 86.56 75 SER A C 1
ATOM 595 O O . SER A 1 75 ? -10.227 -0.323 11.212 1.00 86.56 75 SER A O 1
ATOM 597 N N . GLY A 1 76 ? -10.147 -2.528 10.802 1.00 88.00 76 GLY A N 1
ATOM 598 C CA . GLY A 1 76 ? -8.702 -2.691 10.838 1.00 88.00 76 GLY A CA 1
ATOM 599 C C . GLY A 1 76 ? -8.204 -3.294 9.529 1.00 88.00 76 GLY A C 1
ATOM 600 O O . GLY A 1 76 ? -8.786 -4.253 9.038 1.00 88.00 76 GLY A O 1
ATOM 601 N N . THR A 1 77 ? -7.136 -2.763 8.952 1.00 89.50 77 THR A N 1
ATOM 602 C CA . THR A 1 77 ? -6.488 -3.318 7.761 1.00 89.50 77 THR A CA 1
ATOM 603 C C . THR A 1 77 ? -4.979 -3.381 7.949 1.00 89.50 77 THR A C 1
ATOM 605 O O . THR A 1 77 ? -4.387 -2.533 8.612 1.00 89.50 77 THR A O 1
ATOM 608 N N . ILE A 1 78 ? -4.347 -4.390 7.357 1.00 87.25 78 ILE A N 1
ATOM 609 C CA . ILE A 1 78 ? -2.900 -4.438 7.148 1.00 87.25 78 ILE A CA 1
ATOM 610 C C . ILE A 1 78 ? -2.666 -4.372 5.649 1.00 87.25 78 ILE A C 1
ATOM 612 O O . ILE A 1 78 ? -3.137 -5.229 4.901 1.00 87.25 78 ILE A O 1
ATOM 616 N N . GLU A 1 79 ? -1.928 -3.361 5.222 1.00 86.19 79 GLU A N 1
ATOM 617 C CA . GLU A 1 79 ? -1.501 -3.175 3.843 1.00 86.19 79 GLU A CA 1
ATOM 618 C C . GLU A 1 79 ? -0.016 -3.506 3.739 1.00 86.19 79 GLU A C 1
ATOM 620 O O . GLU A 1 79 ? 0.793 -3.076 4.558 1.00 86.19 79 GLU A O 1
ATOM 625 N N . ARG A 1 80 ? 0.363 -4.283 2.734 1.00 82.75 80 ARG A N 1
ATOM 626 C CA . ARG A 1 80 ? 1.755 -4.594 2.427 1.00 82.75 80 ARG A CA 1
ATOM 627 C C . ARG A 1 80 ? 2.185 -3.781 1.222 1.00 82.75 80 ARG A C 1
ATOM 629 O O . ARG A 1 80 ? 1.514 -3.795 0.189 1.00 82.75 80 ARG A O 1
ATOM 636 N N . MET A 1 81 ? 3.337 -3.135 1.339 1.00 74.62 81 MET A N 1
ATOM 637 C CA . MET A 1 81 ? 4.003 -2.516 0.203 1.00 74.62 81 MET A CA 1
ATOM 638 C C . MET A 1 81 ? 4.706 -3.610 -0.605 1.00 74.62 81 MET A C 1
ATOM 640 O O . MET A 1 81 ? 5.661 -4.228 -0.126 1.00 74.62 81 MET A O 1
ATOM 644 N N . SER A 1 82 ? 4.256 -3.855 -1.833 1.00 64.69 82 SER A N 1
ATOM 645 C CA . SER A 1 82 ? 5.065 -4.598 -2.798 1.00 64.69 82 SER A CA 1
ATOM 646 C C . SER A 1 82 ? 5.994 -3.595 -3.478 1.00 64.69 82 SER A C 1
ATOM 648 O O . SER A 1 82 ? 5.575 -2.841 -4.357 1.00 64.69 82 SER A O 1
ATOM 650 N N . LYS A 1 83 ? 7.254 -3.512 -3.035 1.00 58.91 83 LYS A N 1
ATOM 651 C CA . LYS A 1 83 ? 8.286 -2.847 -3.837 1.00 58.91 83 LYS A CA 1
ATOM 652 C C . LYS A 1 83 ? 8.716 -3.832 -4.913 1.00 58.91 83 LYS A C 1
ATOM 654 O O . LYS A 1 83 ? 9.187 -4.916 -4.588 1.00 58.91 83 LYS A O 1
ATOM 659 N N . GLY A 1 84 ? 8.607 -3.443 -6.181 1.00 52.31 84 GLY A N 1
ATOM 660 C CA . GLY A 1 84 ? 9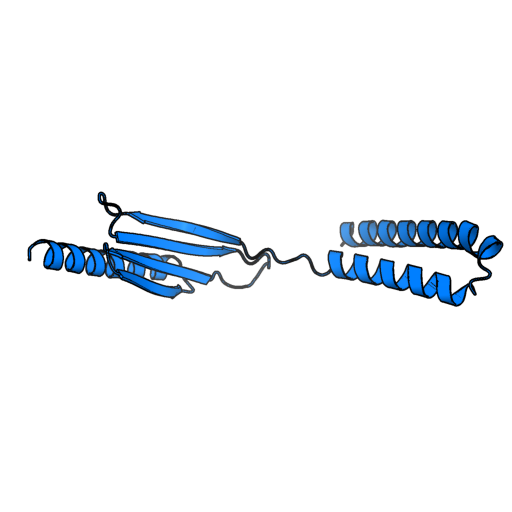.087 -4.219 -7.333 1.00 52.31 84 GLY A CA 1
ATOM 661 C C . GLY A 1 84 ? 10.607 -4.454 -7.378 1.00 52.31 84 GLY A C 1
ATOM 662 O O . GLY A 1 84 ? 11.137 -4.779 -8.436 1.00 52.31 84 GLY A O 1
ATOM 663 N N . GLU A 1 85 ? 11.320 -4.281 -6.262 1.00 46.38 85 GLU A N 1
ATOM 664 C CA . GLU A 1 85 ? 12.742 -4.571 -6.123 1.00 46.38 85 GLU A CA 1
ATOM 665 C C . GLU A 1 85 ? 12.958 -5.883 -5.372 1.00 46.38 85 GLU A C 1
ATOM 667 O O . GLU A 1 85 ? 12.551 -6.057 -4.222 1.00 46.38 85 GLU A O 1
ATOM 672 N N . VAL A 1 86 ? 13.704 -6.783 -6.009 1.00 41.12 86 VAL A N 1
ATOM 673 C CA . VAL A 1 86 ? 14.305 -7.943 -5.354 1.00 41.12 86 VAL A CA 1
ATOM 674 C C . VAL A 1 86 ? 15.303 -7.433 -4.306 1.00 41.12 86 VAL A C 1
ATOM 676 O O . VAL A 1 86 ? 16.404 -7.019 -4.657 1.00 41.12 86 VAL A O 1
ATOM 679 N N . GLY A 1 87 ? 14.926 -7.463 -3.024 1.00 47.62 87 GLY A N 1
ATOM 680 C CA . GLY A 1 87 ? 15.868 -7.297 -1.907 1.00 47.62 87 GLY A CA 1
ATOM 681 C C . GLY A 1 87 ? 15.619 -6.148 -0.925 1.00 47.62 87 GLY A C 1
ATOM 682 O O . GLY A 1 87 ? 16.423 -5.990 -0.010 1.00 47.62 87 GLY A O 1
ATOM 683 N N . SER A 1 88 ? 14.532 -5.376 -1.038 1.00 52.44 88 SER A N 1
ATOM 684 C CA . SER A 1 88 ? 14.127 -4.457 0.039 1.00 52.44 88 SER A CA 1
ATOM 685 C C . SER A 1 88 ? 13.074 -5.127 0.929 1.00 52.44 88 SER A C 1
ATOM 687 O O . SER A 1 88 ? 12.116 -5.714 0.436 1.00 52.44 88 SER A O 1
ATOM 689 N N . GLY A 1 89 ? 13.302 -5.126 2.246 1.00 57.53 89 GLY A N 1
ATOM 690 C CA . GLY A 1 89 ? 12.425 -5.788 3.215 1.00 57.53 89 GLY A CA 1
ATOM 691 C C . GLY A 1 89 ? 10.968 -5.335 3.092 1.00 57.53 89 GLY A C 1
ATOM 692 O O . GLY A 1 89 ? 10.693 -4.182 2.765 1.00 57.53 89 GLY A O 1
ATOM 693 N N . TYR A 1 90 ? 10.032 -6.250 3.347 1.00 61.44 90 TYR A N 1
ATOM 694 C CA . TYR A 1 90 ? 8.606 -5.934 3.349 1.00 61.44 90 TYR A CA 1
ATOM 695 C C . TYR A 1 90 ? 8.294 -4.881 4.418 1.00 61.44 90 TYR A C 1
ATOM 697 O O . TYR A 1 90 ? 8.615 -5.084 5.589 1.00 61.44 90 TYR A O 1
ATOM 705 N N . SER A 1 91 ? 7.627 -3.793 4.026 1.00 74.12 91 SER A N 1
ATOM 706 C CA . SER A 1 91 ? 6.964 -2.884 4.959 1.00 74.12 91 SER A CA 1
ATOM 707 C C . SER A 1 91 ? 5.465 -3.184 4.987 1.00 74.12 91 SER A C 1
ATOM 709 O O . SER A 1 91 ? 4.790 -3.259 3.954 1.00 74.12 91 SER A O 1
ATOM 711 N N . TYR A 1 92 ? 4.953 -3.391 6.193 1.00 82.19 92 TYR A N 1
ATOM 712 C CA . TYR A 1 92 ? 3.542 -3.601 6.481 1.00 82.19 92 TYR A CA 1
ATOM 713 C C . TYR A 1 92 ? 3.016 -2.359 7.192 1.00 82.19 92 TYR A C 1
ATOM 715 O O . TYR A 1 92 ? 3.602 -1.911 8.173 1.00 82.19 92 TYR A O 1
ATOM 723 N N . ILE A 1 93 ? 1.906 -1.806 6.726 1.00 85.44 93 ILE A N 1
ATOM 724 C CA . ILE A 1 93 ? 1.203 -0.709 7.380 1.00 85.44 93 ILE A CA 1
ATOM 725 C C . ILE A 1 93 ? -0.062 -1.274 8.005 1.00 85.44 93 ILE A C 1
ATOM 727 O O . ILE A 1 93 ? -0.988 -1.671 7.304 1.00 85.44 93 ILE A O 1
ATOM 731 N N . GLY A 1 94 ? -0.108 -1.288 9.334 1.00 86.00 94 GLY A N 1
ATOM 732 C CA . GLY A 1 94 ? -1.342 -1.512 10.073 1.00 86.00 94 GLY A CA 1
ATOM 733 C C . GLY A 1 94 ? -2.136 -0.210 10.167 1.00 86.00 94 GLY A C 1
ATOM 734 O O . GLY A 1 94 ? -1.589 0.836 10.524 1.00 86.00 94 GLY A O 1
ATOM 735 N N . CYS A 1 95 ? -3.431 -0.265 9.878 1.00 86.56 95 CYS A N 1
ATOM 736 C CA . CYS A 1 95 ? -4.357 0.854 9.959 1.00 86.56 95 CYS A CA 1
ATOM 737 C C . CYS A 1 95 ? -5.625 0.430 10.706 1.00 86.56 95 CYS A C 1
ATOM 739 O O . CYS A 1 95 ? -6.334 -0.460 10.259 1.00 86.56 95 CYS A O 1
ATOM 741 N N . VAL A 1 96 ? -5.961 1.106 11.805 1.00 84.50 96 VAL A N 1
ATOM 742 C CA . VAL A 1 96 ? -7.252 0.948 12.494 1.00 84.50 96 VAL A CA 1
ATOM 743 C C . VAL A 1 96 ? -8.022 2.255 12.388 1.00 84.50 96 VAL A C 1
ATOM 745 O O . VAL A 1 96 ? -7.504 3.324 12.723 1.00 84.50 96 VAL A O 1
ATOM 748 N N . ARG A 1 97 ? -9.257 2.178 11.898 1.00 86.50 97 ARG A N 1
ATOM 749 C CA . ARG A 1 97 ? -10.160 3.304 11.669 1.00 86.50 97 ARG A CA 1
ATOM 750 C C . ARG A 1 97 ? -11.469 3.085 12.420 1.00 86.50 97 ARG A C 1
ATOM 752 O O . ARG A 1 97 ? -12.039 2.001 12.356 1.00 86.50 97 ARG A O 1
ATOM 759 N N . ARG A 1 98 ? -11.953 4.135 13.082 1.00 81.00 98 ARG A N 1
ATOM 760 C CA . ARG A 1 98 ? -13.298 4.219 13.658 1.00 81.00 98 ARG A CA 1
ATOM 761 C C . ARG A 1 98 ? -14.059 5.366 13.013 1.00 81.00 98 ARG A C 1
ATOM 763 O O . ARG A 1 98 ? -13.542 6.485 12.970 1.00 81.00 98 ARG A O 1
ATOM 770 N N . ASN A 1 99 ? -15.253 5.086 12.511 1.00 79.25 99 ASN A N 1
ATOM 771 C CA . ASN A 1 99 ? -16.145 6.055 11.889 1.00 79.25 99 ASN A CA 1
ATOM 772 C C . ASN A 1 99 ? -17.315 6.343 12.829 1.00 79.25 99 ASN A C 1
ATOM 774 O O . ASN A 1 99 ? -18.249 5.557 12.907 1.00 79.25 99 ASN A O 1
ATOM 778 N N . TYR A 1 100 ? -17.279 7.482 13.509 1.00 72.12 100 TYR A N 1
ATOM 779 C CA . TYR A 1 100 ? -18.449 8.030 14.189 1.00 72.12 100 TYR A CA 1
ATOM 780 C C . TYR A 1 100 ? -19.153 9.024 13.260 1.00 72.12 100 TYR A C 1
ATOM 782 O O . TYR A 1 100 ? -18.529 9.537 12.329 1.00 72.12 100 TYR A O 1
ATOM 790 N N . ALA A 1 101 ? -20.425 9.334 13.534 1.00 70.12 101 ALA A N 1
ATOM 791 C CA . ALA A 1 101 ? -21.219 10.276 12.736 1.00 70.12 101 ALA A CA 1
ATOM 792 C C . ALA A 1 101 ? -20.503 11.624 12.509 1.00 70.12 101 ALA A C 1
ATOM 794 O O . ALA A 1 101 ? -20.546 12.169 11.409 1.00 70.12 101 ALA A O 1
ATOM 795 N N . ASP A 1 102 ? -19.756 12.091 13.517 1.00 72.31 102 ASP A N 1
ATOM 796 C CA . ASP A 1 102 ? -19.134 13.419 13.506 1.00 72.31 102 ASP A CA 1
ATOM 797 C C . ASP A 1 102 ? -17.599 13.392 13.421 1.00 72.31 102 ASP A C 1
ATOM 799 O O . ASP A 1 102 ? -16.966 14.438 13.249 1.00 72.31 102 ASP A O 1
ATOM 803 N N . LYS A 1 103 ? -16.961 12.224 13.607 1.00 75.19 103 LYS A N 1
ATOM 804 C CA . LYS A 1 103 ? -15.497 12.116 13.755 1.00 75.19 103 LYS A CA 1
ATOM 805 C C . LYS A 1 103 ? -14.951 10.804 13.204 1.00 75.19 103 LYS A C 1
ATOM 807 O O . LYS A 1 103 ? -15.464 9.725 13.488 1.00 75.19 103 LYS A O 1
ATOM 812 N N . VAL A 1 104 ? -13.827 10.893 12.496 1.00 81.75 104 VAL A N 1
ATOM 813 C CA . VAL A 1 104 ? -13.051 9.728 12.060 1.00 81.75 104 VAL A CA 1
ATOM 814 C C . VAL A 1 104 ? -11.776 9.648 12.890 1.00 81.75 104 VAL A C 1
ATOM 816 O O . VAL A 1 104 ? -10.924 10.532 12.811 1.00 81.75 104 VAL A O 1
ATOM 819 N N . TYR A 1 105 ? -11.633 8.582 13.674 1.00 81.44 105 TYR A N 1
ATOM 820 C CA . TYR A 1 105 ? -10.380 8.270 14.359 1.00 81.44 105 TYR A CA 1
ATOM 821 C C . TYR A 1 105 ? -9.576 7.290 13.511 1.00 81.44 105 TYR A C 1
ATOM 823 O O . TYR A 1 105 ? -10.098 6.251 13.111 1.00 81.44 105 TYR A O 1
ATOM 831 N N . GLN A 1 106 ? -8.304 7.591 13.257 1.00 87.81 106 GLN A N 1
ATOM 832 C CA . GLN A 1 106 ? -7.420 6.720 12.491 1.00 87.81 106 GLN A CA 1
ATOM 833 C C . GLN A 1 106 ? -6.058 6.601 13.171 1.00 87.81 106 GLN A C 1
ATOM 835 O O . GLN A 1 106 ? -5.415 7.606 1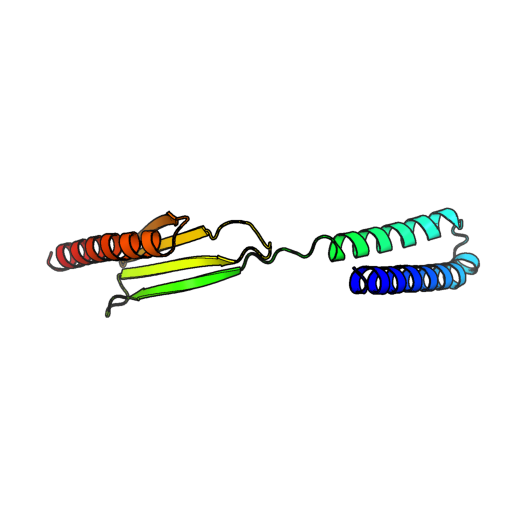3.472 1.00 87.81 106 GLN A O 1
ATOM 840 N N . LYS A 1 107 ? -5.601 5.364 13.371 1.00 87.25 107 LYS A N 1
ATOM 841 C CA . LYS A 1 107 ? -4.271 5.045 13.895 1.00 87.25 107 LYS A CA 1
ATOM 842 C C . LYS A 1 107 ? -3.528 4.211 12.859 1.00 87.25 107 LYS A C 1
ATOM 844 O O . LYS A 1 107 ? -4.034 3.177 12.428 1.00 87.25 107 LYS A O 1
ATOM 849 N N . LYS A 1 108 ? -2.345 4.674 12.455 1.00 89.81 108 LYS A N 1
ATOM 850 C CA . LYS A 1 108 ? -1.474 3.996 11.487 1.00 89.81 108 LYS A CA 1
ATOM 851 C C . LYS A 1 108 ? -0.119 3.705 12.113 1.00 89.81 108 LYS A C 1
ATOM 853 O O . LYS A 1 108 ? 0.395 4.546 12.853 1.00 89.81 108 LYS A O 1
ATOM 858 N N . LYS A 1 109 ? 0.453 2.540 11.815 1.00 87.94 109 LYS A N 1
ATOM 859 C CA . LYS A 1 109 ? 1.803 2.171 12.248 1.00 87.94 109 LYS A CA 1
ATOM 860 C C . LYS A 1 109 ? 2.470 1.257 11.221 1.00 87.94 109 LYS A C 1
ATOM 862 O O . LYS A 1 109 ? 1.811 0.400 10.641 1.00 87.94 109 LYS A O 1
ATOM 867 N N . GLU A 1 110 ? 3.764 1.464 11.009 1.00 86.31 110 GLU A N 1
ATOM 868 C CA . GLU A 1 110 ? 4.583 0.659 10.103 1.00 86.31 110 GLU A CA 1
ATOM 869 C C . GLU A 1 110 ? 5.306 -0.460 10.860 1.00 86.31 110 GLU A C 1
ATOM 871 O O . GLU A 1 110 ? 5.739 -0.278 12.003 1.00 86.31 110 GLU A O 1
ATOM 876 N N . PHE A 1 111 ? 5.442 -1.611 10.207 1.00 85.62 111 PHE A N 1
ATOM 877 C CA . PHE A 1 111 ? 6.070 -2.819 10.727 1.00 85.62 111 PHE A CA 1
ATOM 878 C C . PHE A 1 111 ? 6.945 -3.462 9.658 1.00 85.62 111 PHE A C 1
ATOM 880 O O . PHE A 1 111 ? 6.627 -3.429 8.470 1.00 85.62 111 PHE A O 1
ATOM 887 N N . ASN A 1 112 ? 8.008 -4.127 10.100 1.00 84.00 112 ASN A N 1
ATOM 888 C CA . ASN A 1 112 ? 8.898 -4.896 9.226 1.00 84.00 112 ASN A CA 1
ATOM 889 C C . ASN A 1 112 ? 8.550 -6.398 9.211 1.00 84.00 112 ASN A C 1
ATOM 891 O O . ASN A 1 112 ? 9.173 -7.182 8.499 1.00 84.00 112 ASN A O 1
ATOM 895 N N . SER A 1 113 ? 7.560 -6.810 10.008 1.00 85.06 113 SER A N 1
ATOM 896 C CA . SER A 1 113 ? 7.113 -8.193 10.160 1.00 85.06 113 SER A CA 1
ATOM 897 C C . SER A 1 113 ? 5.590 -8.262 10.120 1.00 85.06 113 SER A C 1
ATOM 899 O O . SER A 1 113 ? 4.916 -7.523 10.838 1.00 85.06 113 SER A O 1
ATOM 901 N N . LEU A 1 114 ? 5.049 -9.191 9.322 1.00 84.12 114 LEU A N 1
ATOM 902 C CA . LEU A 1 114 ? 3.606 -9.442 9.260 1.00 84.12 114 LEU A CA 1
ATOM 903 C C . LEU A 1 114 ? 3.067 -9.844 10.635 1.00 84.12 114 LEU A C 1
ATOM 905 O O . LEU A 1 114 ? 2.028 -9.353 11.055 1.00 84.12 114 LEU A O 1
ATOM 909 N N . ARG A 1 115 ? 3.814 -10.679 11.370 1.00 87.94 115 ARG A N 1
ATOM 910 C CA . ARG A 1 115 ? 3.378 -11.175 12.678 1.00 87.94 115 ARG A CA 1
ATOM 911 C C . ARG A 1 115 ? 3.256 -10.057 13.712 1.00 87.94 115 ARG A C 1
ATOM 913 O O . ARG A 1 115 ? 2.341 -10.074 14.528 1.00 87.94 115 ARG A O 1
ATOM 920 N N . GLU A 1 116 ? 4.166 -9.084 13.678 1.00 87.06 116 GLU A N 1
ATOM 921 C CA . GLU A 1 116 ? 4.088 -7.900 14.542 1.00 87.06 116 GLU A CA 1
ATOM 922 C C . GLU A 1 116 ? 2.912 -6.999 14.154 1.00 87.06 116 GLU A C 1
ATOM 924 O O . GLU A 1 116 ? 2.228 -6.477 15.034 1.00 87.06 116 GLU A O 1
ATOM 929 N N . ALA A 1 117 ? 2.657 -6.851 12.850 1.00 86.69 117 ALA A N 1
ATOM 930 C CA . ALA A 1 117 ? 1.526 -6.083 12.345 1.00 86.69 117 ALA A CA 1
ATOM 931 C C . ALA A 1 117 ? 0.182 -6.709 12.749 1.00 86.69 117 ALA A C 1
ATOM 933 O O . ALA A 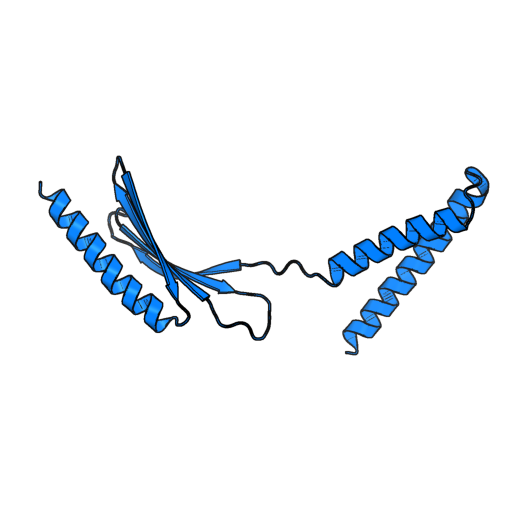1 117 ? -0.707 -5.982 13.181 1.00 86.69 117 ALA A O 1
ATOM 934 N N . GLU A 1 118 ? 0.045 -8.035 12.658 1.00 88.12 118 GLU A N 1
ATOM 935 C CA . GLU A 1 118 ? -1.150 -8.781 13.080 1.00 88.12 118 GLU A CA 1
ATOM 936 C C . GLU A 1 118 ? -1.423 -8.622 14.575 1.00 88.12 118 GLU A C 1
ATOM 938 O O . GLU A 1 118 ? -2.513 -8.202 14.954 1.00 88.12 118 GLU A O 1
ATOM 943 N N . LEU A 1 119 ? -0.419 -8.875 15.422 1.00 91.00 119 LEU A N 1
ATOM 944 C CA . LEU A 1 119 ? -0.553 -8.734 16.877 1.00 91.00 119 LEU A CA 1
ATOM 945 C C . LEU A 1 119 ? -0.924 -7.300 17.276 1.00 91.00 119 LEU A C 1
ATOM 947 O O . LEU A 1 119 ? -1.750 -7.073 18.163 1.00 91.00 119 LEU A O 1
ATOM 951 N N . TRP A 1 120 ? -0.322 -6.309 16.616 1.00 92.06 120 TRP A N 1
ATOM 952 C CA . TRP A 1 120 ? -0.681 -4.914 16.837 1.00 92.06 120 TRP A CA 1
ATOM 953 C C . TRP A 1 120 ? -2.092 -4.585 16.343 1.00 92.06 120 TRP A C 1
ATOM 955 O O . TRP A 1 120 ? -2.792 -3.807 16.995 1.00 92.06 120 TRP A O 1
ATOM 965 N N . LEU A 1 121 ? -2.508 -5.149 15.204 1.00 90.31 121 LEU A N 1
ATOM 966 C CA . LEU A 1 121 ? -3.841 -4.937 14.654 1.00 90.31 121 LEU A CA 1
ATOM 967 C C . LEU A 1 121 ? -4.898 -5.496 15.602 1.00 90.31 121 LEU A C 1
ATOM 969 O O . LEU A 1 121 ? -5.812 -4.756 15.934 1.00 90.31 121 LEU A O 1
ATOM 973 N N . GLU A 1 122 ? -4.749 -6.739 16.064 1.00 88.94 122 GLU A N 1
ATOM 974 C CA . GLU A 1 122 ? -5.673 -7.389 17.006 1.00 88.94 122 GLU A CA 1
ATOM 975 C C . GLU A 1 122 ? -5.826 -6.559 18.285 1.00 88.94 122 GLU A C 1
ATOM 977 O O . GLU A 1 122 ? -6.922 -6.118 18.619 1.00 88.94 122 GLU A O 1
ATOM 982 N N . THR A 1 123 ? -4.709 -6.237 18.942 1.00 89.31 123 THR A N 1
ATOM 983 C CA . THR A 1 123 ? -4.720 -5.451 20.189 1.00 89.31 123 THR A CA 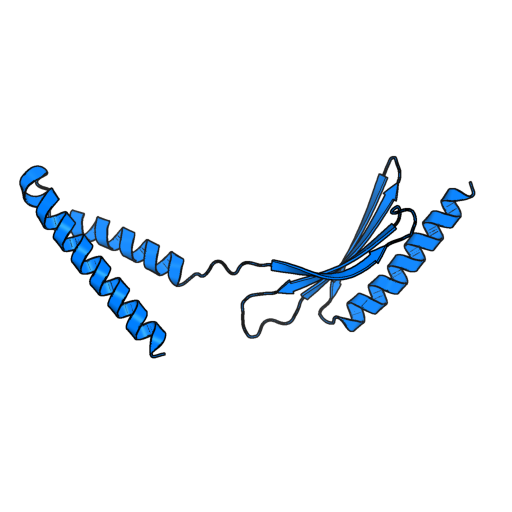1
ATO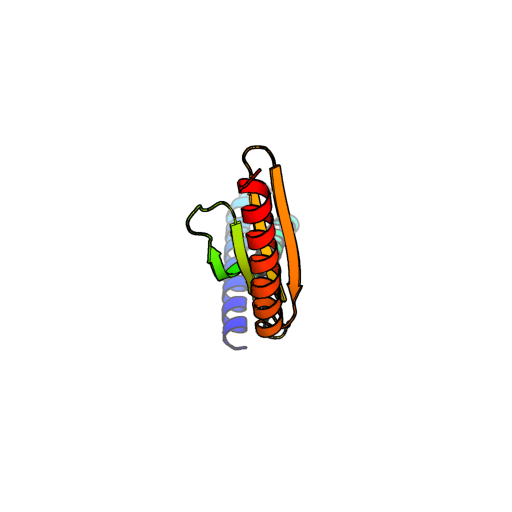M 984 C C . THR A 1 123 ? -5.330 -4.061 20.007 1.00 89.31 123 THR A C 1
ATOM 986 O O . THR A 1 123 ? -6.179 -3.640 20.790 1.00 89.31 123 THR A O 1
ATOM 989 N N . THR A 1 124 ? -4.946 -3.345 18.949 1.00 88.50 124 THR A N 1
ATOM 990 C CA . THR A 1 124 ? -5.457 -1.991 18.683 1.00 88.50 124 THR A CA 1
ATOM 991 C C . THR A 1 124 ? -6.924 -2.008 18.246 1.00 88.50 124 THR A C 1
ATOM 993 O O . THR A 1 124 ? -7.667 -1.070 18.540 1.00 88.50 124 THR A O 1
ATOM 996 N N . TYR A 1 125 ? -7.348 -3.045 17.526 1.00 87.25 125 TYR A N 1
ATOM 997 C CA . TYR A 1 125 ? -8.730 -3.230 17.097 1.00 87.25 125 TYR A CA 1
ATOM 998 C C . TYR A 1 125 ? -9.641 -3.542 18.289 1.00 87.25 125 TYR A C 1
ATOM 1000 O O . TYR A 1 125 ? -10.683 -2.902 18.427 1.00 87.25 125 TYR A O 1
ATOM 1008 N N . ASP A 1 126 ? -9.215 -4.419 19.198 1.00 87.38 126 ASP A N 1
ATOM 1009 C CA . ASP A 1 126 ? -9.957 -4.738 20.421 1.00 87.38 126 ASP A CA 1
ATOM 1010 C C . ASP A 1 126 ? -10.071 -3.526 21.355 1.00 87.38 126 ASP A C 1
ATOM 1012 O O . ASP A 1 126 ? -11.148 -3.254 21.891 1.00 87.38 126 ASP A O 1
ATOM 1016 N N . GLU A 1 127 ? -9.004 -2.732 21.501 1.00 86.88 127 GLU A N 1
ATOM 1017 C CA . GLU A 1 127 ? -9.052 -1.455 22.227 1.00 86.88 127 GLU A CA 1
ATOM 1018 C C . GLU A 1 127 ? -10.067 -0.485 21.602 1.00 86.88 127 GLU A C 1
ATOM 1020 O O . GLU A 1 127 ? -10.847 0.161 22.310 1.00 86.88 127 GLU A O 1
ATOM 1025 N N . ALA A 1 128 ? -10.068 -0.385 20.271 1.00 84.75 128 ALA A N 1
ATOM 1026 C CA . ALA A 1 128 ? -10.967 0.483 19.520 1.00 84.75 128 ALA A CA 1
ATOM 1027 C C . ALA A 1 128 ? -12.434 0.038 19.641 1.00 84.75 128 ALA A C 1
ATOM 1029 O O . ALA A 1 128 ? -13.308 0.889 19.823 1.00 84.75 128 ALA A O 1
ATOM 1030 N N . LEU A 1 129 ? -12.696 -1.271 19.588 1.00 84.00 129 LEU A N 1
ATOM 1031 C CA . LEU A 1 129 ? -14.015 -1.857 19.829 1.00 84.00 129 LEU A CA 1
ATOM 1032 C C . LEU A 1 129 ? -14.486 -1.615 21.263 1.00 84.00 129 LEU A C 1
ATOM 1034 O O . LEU A 1 129 ? -15.604 -1.151 21.467 1.00 84.00 129 LEU A O 1
ATOM 1038 N N . CYS A 1 130 ? -13.635 -1.873 22.258 1.00 85.25 130 CYS A N 1
ATOM 1039 C CA . CYS A 1 130 ? -13.981 -1.655 23.662 1.00 85.25 130 CYS A CA 1
ATOM 1040 C C . CYS A 1 130 ? -14.331 -0.189 23.945 1.00 85.25 130 CYS A C 1
ATOM 1042 O O . CYS A 1 130 ? -15.242 0.086 24.724 1.00 85.25 130 CYS A O 1
ATOM 1044 N N . GLN A 1 131 ? -13.626 0.759 23.320 1.00 83.56 131 GLN A N 1
ATOM 1045 C CA . GLN A 1 131 ? -13.977 2.177 23.415 1.00 83.56 131 GLN A CA 1
ATOM 1046 C C . GLN A 1 131 ? -15.325 2.474 22.752 1.00 83.56 131 GLN A C 1
ATOM 1048 O O . GLN A 1 131 ? -16.134 3.177 23.347 1.00 83.56 131 GLN A O 1
ATOM 1053 N N . HIS A 1 132 ? -15.590 1.907 21.572 1.00 80.88 132 HIS A N 1
ATOM 1054 C CA . HIS A 1 132 ? -16.864 2.101 20.882 1.00 80.88 132 HIS A CA 1
ATOM 1055 C C . HIS A 1 132 ? -18.059 1.604 21.712 1.00 80.88 132 HIS A C 1
ATOM 1057 O O . HIS A 1 132 ? -19.006 2.360 21.908 1.00 80.88 132 HIS A O 1
ATOM 1063 N N . TYR A 1 133 ? -17.990 0.389 22.265 1.00 80.88 133 TYR A N 1
ATOM 1064 C CA . TYR A 1 133 ? -19.069 -0.148 23.103 1.00 80.88 133 TYR A CA 1
ATOM 1065 C C . TYR A 1 133 ? -19.265 0.639 24.404 1.00 80.88 133 TYR A C 1
ATOM 1067 O O . TYR A 1 133 ? -20.394 0.828 24.835 1.00 80.88 133 TYR A O 1
ATOM 1075 N N . ARG A 1 134 ? -18.189 1.155 25.016 1.00 78.94 134 ARG A N 1
ATOM 1076 C CA . ARG A 1 134 ? -18.310 2.002 26.217 1.00 78.94 134 ARG A CA 1
ATOM 1077 C C . ARG A 1 134 ? -18.979 3.345 25.945 1.00 78.94 134 ARG A C 1
ATOM 1079 O O . ARG A 1 134 ? -19.653 3.854 26.827 1.00 78.94 134 ARG A O 1
ATOM 1086 N N . GLU A 1 135 ? -18.737 3.932 24.778 1.00 69.12 135 GLU A N 1
ATOM 1087 C CA . GLU A 1 135 ? -19.325 5.220 24.393 1.00 69.12 135 GLU A CA 1
ATOM 1088 C C . GLU A 1 135 ? -20.763 5.066 23.871 1.00 69.12 135 GLU A C 1
ATOM 1090 O O . GLU A 1 135 ? -21.557 5.988 24.023 1.00 69.12 135 GLU A O 1
ATOM 1095 N N . GLY A 1 136 ? -21.107 3.915 23.281 1.00 58.88 136 GLY A N 1
ATOM 1096 C CA . GLY A 1 136 ? -22.450 3.617 22.770 1.00 58.88 136 GLY A CA 1
ATOM 1097 C C . GLY A 1 136 ? -23.517 3.325 23.836 1.00 58.88 136 GLY A C 1
ATOM 1098 O O . GLY A 1 136 ? -24.700 3.429 23.527 1.00 58.88 136 GLY A O 1
ATOM 1099 N N . ASP A 1 137 ? -23.114 2.998 25.069 1.00 50.00 137 ASP A N 1
ATOM 1100 C CA . ASP A 1 137 ? -24.007 2.760 26.221 1.00 50.00 137 ASP A CA 1
ATOM 1101 C C . ASP A 1 137 ? -24.318 4.043 27.037 1.00 50.00 137 ASP A C 1
ATOM 1103 O O . ASP A 1 137 ? -24.995 3.973 28.068 1.00 50.00 137 ASP A O 1
ATOM 1107 N N . SER A 1 138 ? -23.825 5.210 26.597 1.00 43.75 138 SER A N 1
ATOM 1108 C CA . SER A 1 138 ? -24.069 6.537 27.206 1.00 43.75 138 SER A CA 1
ATOM 1109 C C . SER A 1 138 ? -25.053 7.380 26.406 1.00 43.75 138 SER A C 1
ATOM 1111 O O . SER A 1 138 ? -25.859 8.082 27.058 1.00 43.75 138 SER A O 1
#

Secondary structure (DSSP, 8-state):
-HHHHHHHHHHHHHHHHHHHHHHHHHHHHH---HHHHHHHHHHHHHHHHHHHHS-----EEEEEEEEE-TTSSEEEEEEEEE-SSTTSPPPEEEEEEEE-SS-EEEEEEEES-HHHHHHHHHHHHHHHHHHHHHHHT-

Radius of gyration: 27.61 Å; chains: 1; bounding box: 47×35×76 Å

pLDDT: mean 72.07, std 12.66, range [41.12, 92.06]

Sequence (138 aa):
MKDILVLFLKLVAGWLVLTIVFALIFEPVWQVPVGATLLIAGRFALRLVLEFYNPKLDTTWETVTALKCPDDVVSGTIERMSKGEVGSGYSYIGCVRRNYADKVYQKKKEFNSLREAELWLETTYDEALCQHYREGDS

Foldseek 3Di:
DVVVVVVVVVLVVVLVVQLVVCCVVCVVPPVPPSVVSCVVSVVVSVVVVCCVVPPPQPFDWDWPDKDADPVNQKIKTKIWTDGPDDPDQIKIKIWIWGDDPVDIDIDIDIDSDPVVSVVCRVVVRVVVVVVVVVVVVD